Protein AF-A0A378CEF1-F1 (afdb_monomer)

Foldseek 3Di:
DCVVVCVVLVVCCVVPNPVVSVVVVVCVVVVVVVCVVPPPPPPPD

Radius of gyration: 14.77 Å; Cα contacts (8 Å, |Δi|>4): 7; chains: 1; bounding box: 23×19×43 Å

Structure (mmCIF, N/CA/C/O backbone):
data_AF-A0A378CEF1-F1
#
_entry.id   AF-A0A378CEF1-F1
#
loop_
_atom_site.group_PDB
_atom_site.id
_atom_site.type_symbol
_atom_site.label_atom_id
_atom_site.label_alt_id
_atom_site.label_comp_id
_atom_site.label_asym_id
_atom_site.label_entity_id
_atom_site.label_seq_id
_atom_site.pdbx_PDB_ins_code
_atom_site.Cartn_x
_atom_site.Cartn_y
_atom_site.Cartn_z
_atom_site.occupancy
_atom_site.B_iso_or_equiv
_atom_site.auth_seq_id
_atom_site.auth_comp_id
_atom_site.auth_asym_id
_atom_site.auth_atom_id
_atom_site.pdbx_PDB_model_num
ATOM 1 N N . MET A 1 1 ? 1.839 11.086 2.176 1.00 58.12 1 MET A N 1
ATOM 2 C CA . MET A 1 1 ? 3.251 10.755 1.885 1.00 58.12 1 MET A CA 1
ATOM 3 C C . MET A 1 1 ? 3.365 9.246 1.694 1.00 58.12 1 MET A C 1
ATOM 5 O O . MET A 1 1 ? 3.374 8.524 2.675 1.00 58.12 1 MET A O 1
ATOM 9 N N . GLY A 1 2 ? 3.365 8.763 0.449 1.00 82.62 2 GLY A N 1
ATOM 10 C CA . GLY A 1 2 ? 3.470 7.333 0.101 1.00 82.62 2 GLY A CA 1
ATOM 11 C C . GLY A 1 2 ? 4.840 6.940 -0.463 1.00 82.62 2 GLY A C 1
ATOM 12 O O . GLY A 1 2 ? 4.937 5.974 -1.210 1.00 82.62 2 GLY A O 1
ATOM 13 N N . GLY A 1 3 ? 5.886 7.720 -0.165 1.00 88.94 3 GLY A N 1
ATOM 14 C CA . GLY A 1 3 ? 7.173 7.669 -0.872 1.00 88.94 3 GLY A CA 1
ATOM 15 C C . GLY A 1 3 ? 7.888 6.319 -0.798 1.00 88.94 3 GLY A C 1
ATOM 16 O O . GLY A 1 3 ? 8.368 5.836 -1.816 1.00 88.94 3 GLY A O 1
ATOM 17 N N . LEU A 1 4 ? 7.892 5.666 0.370 1.00 91.94 4 LEU A N 1
ATOM 18 C CA . LEU A 1 4 ? 8.482 4.329 0.517 1.00 91.94 4 LEU A CA 1
ATOM 19 C C . LEU A 1 4 ? 7.728 3.271 -0.297 1.00 91.94 4 LEU A C 1
ATOM 21 O O . LEU A 1 4 ? 8.352 2.465 -0.980 1.00 91.94 4 LEU A O 1
ATOM 25 N N . GLY A 1 5 ? 6.393 3.307 -0.269 1.00 88.31 5 GLY A N 1
ATOM 26 C CA . GLY A 1 5 ? 5.566 2.394 -1.059 1.00 88.31 5 GLY A CA 1
ATOM 27 C C . GLY A 1 5 ? 5.799 2.577 -2.556 1.00 88.31 5 GLY A C 1
ATOM 28 O O . GLY A 1 5 ? 5.998 1.599 -3.263 1.00 88.31 5 GLY A O 1
ATOM 29 N N . ALA A 1 6 ? 5.862 3.823 -3.029 1.00 90.31 6 ALA A N 1
ATOM 30 C CA . ALA A 1 6 ? 6.142 4.129 -4.430 1.00 90.31 6 ALA A CA 1
ATOM 31 C C . ALA A 1 6 ? 7.547 3.678 -4.870 1.00 90.31 6 ALA A C 1
ATOM 33 O O . ALA A 1 6 ? 7.690 3.157 -5.971 1.00 90.31 6 ALA A O 1
ATOM 34 N N . ALA A 1 7 ? 8.566 3.820 -4.015 1.00 93.06 7 ALA A N 1
ATOM 35 C CA . ALA A 1 7 ? 9.924 3.361 -4.314 1.00 93.06 7 ALA A CA 1
ATOM 36 C C . ALA A 1 7 ? 10.005 1.828 -4.430 1.00 93.06 7 ALA A C 1
ATOM 38 O O . ALA A 1 7 ? 10.586 1.309 -5.381 1.00 93.06 7 ALA A O 1
ATOM 39 N N . VAL A 1 8 ? 9.376 1.102 -3.500 1.00 90.94 8 VAL A N 1
ATOM 40 C CA . VAL A 1 8 ? 9.344 -0.370 -3.519 1.00 90.94 8 VAL A CA 1
ATOM 41 C C . VAL A 1 8 ? 8.504 -0.893 -4.686 1.00 90.94 8 VAL A C 1
ATOM 43 O O . VAL A 1 8 ? 8.947 -1.788 -5.400 1.00 90.94 8 VAL A O 1
ATOM 46 N N . LEU A 1 9 ? 7.319 -0.320 -4.925 1.00 90.25 9 LEU A N 1
ATOM 47 C CA . LEU A 1 9 ? 6.461 -0.695 -6.055 1.00 90.25 9 LEU A CA 1
ATOM 48 C C . LEU A 1 9 ? 7.108 -0.354 -7.402 1.00 90.25 9 LEU A C 1
ATOM 50 O O . LEU A 1 9 ? 6.927 -1.104 -8.354 1.00 90.25 9 LEU A O 1
ATOM 54 N N . GLY A 1 10 ? 7.880 0.734 -7.482 1.00 91.25 10 GLY A N 1
ATOM 55 C CA . GLY A 1 10 ? 8.653 1.100 -8.670 1.00 91.25 10 GLY A CA 1
ATOM 56 C C . GLY A 1 10 ? 9.753 0.087 -8.989 1.00 91.25 10 GLY A C 1
ATOM 57 O O . GLY A 1 10 ? 9.870 -0.337 -10.134 1.00 91.25 10 GLY A O 1
ATOM 58 N N . LEU A 1 11 ? 10.493 -0.373 -7.974 1.00 90.38 11 LEU A N 1
ATOM 59 C CA . LEU A 1 11 ? 11.478 -1.447 -8.140 1.00 90.38 11 LEU A CA 1
ATOM 60 C C . LEU A 1 11 ? 10.805 -2.770 -8.547 1.00 90.38 11 LEU A C 1
ATOM 62 O O . LEU A 1 11 ? 11.283 -3.466 -9.438 1.00 90.38 11 LEU A O 1
ATOM 66 N N . LEU A 1 12 ? 9.663 -3.107 -7.935 1.00 88.56 12 LEU A N 1
ATOM 67 C CA . LEU A 1 12 ? 8.877 -4.276 -8.337 1.00 88.56 12 LEU A CA 1
ATOM 68 C C . LEU A 1 12 ? 8.394 -4.159 -9.789 1.00 88.56 12 LEU A C 1
ATOM 70 O O . LEU A 1 12 ? 8.486 -5.137 -10.525 1.00 88.56 12 LEU A O 1
ATOM 74 N N . ALA A 1 13 ? 7.906 -2.993 -10.216 1.00 91.38 13 ALA A N 1
ATOM 75 C CA . ALA A 1 13 ? 7.422 -2.769 -11.579 1.00 91.38 13 ALA A CA 1
ATOM 76 C C . ALA A 1 13 ? 8.514 -3.011 -12.627 1.00 91.38 13 ALA A C 1
ATOM 78 O O . ALA A 1 13 ? 8.225 -3.596 -13.669 1.00 91.38 13 ALA A O 1
ATOM 79 N N . ASP A 1 14 ? 9.749 -2.610 -12.325 1.00 89.25 14 ASP A N 1
ATOM 80 C CA . ASP A 1 14 ? 10.912 -2.817 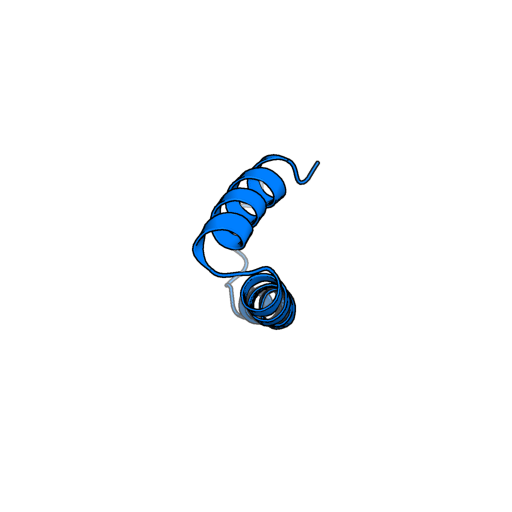-13.191 1.00 89.25 14 ASP A CA 1
ATOM 81 C C . ASP A 1 14 ? 11.246 -4.312 -13.351 1.00 89.25 14 ASP A C 1
ATOM 83 O O . ASP A 1 14 ? 11.446 -4.803 -14.459 1.00 89.25 14 ASP A O 1
ATOM 87 N N . HIS A 1 15 ? 11.188 -5.077 -12.255 1.00 87.12 15 HIS A N 1
ATOM 88 C CA . HIS A 1 15 ? 11.487 -6.513 -12.260 1.00 87.12 15 HIS A CA 1
ATOM 89 C C . HIS A 1 15 ? 10.337 -7.419 -12.733 1.00 87.12 15 HIS A C 1
ATOM 91 O O . HIS A 1 15 ? 10.591 -8.503 -13.256 1.00 87.12 15 HIS A O 1
ATOM 97 N N . THR A 1 16 ? 9.077 -7.037 -12.502 1.00 84.38 16 THR A N 1
ATOM 98 C CA . THR A 1 16 ? 7.901 -7.918 -12.683 1.00 84.38 16 THR A CA 1
ATOM 99 C C . THR A 1 16 ? 6.856 -7.404 -13.671 1.00 84.38 16 THR A C 1
ATOM 101 O O . THR A 1 16 ? 5.895 -8.113 -13.956 1.00 84.38 16 THR A O 1
ATOM 104 N N . SER A 1 17 ? 7.082 -6.246 -14.296 1.00 87.12 17 SER A N 1
ATOM 105 C CA . SER A 1 17 ? 6.132 -5.515 -15.149 1.00 87.12 17 SER A CA 1
ATOM 106 C C . SER A 1 17 ? 5.002 -4.817 -14.388 1.00 87.12 17 SER A C 1
ATOM 108 O O . SER A 1 17 ? 4.506 -5.272 -13.356 1.00 87.12 17 SER A O 1
ATOM 110 N N . ILE A 1 18 ? 4.540 -3.702 -14.956 1.00 88.88 18 ILE A N 1
ATOM 111 C CA . ILE A 1 18 ? 3.517 -2.842 -14.351 1.00 88.88 18 ILE A CA 1
ATOM 112 C C . ILE A 1 18 ? 2.142 -3.518 -14.212 1.00 88.88 18 ILE A C 1
ATOM 114 O O . ILE A 1 18 ? 1.379 -3.167 -13.315 1.00 88.88 18 ILE A O 1
ATOM 118 N N . ASP A 1 19 ? 1.844 -4.517 -15.049 1.00 91.75 19 ASP A N 1
ATOM 119 C CA . ASP A 1 19 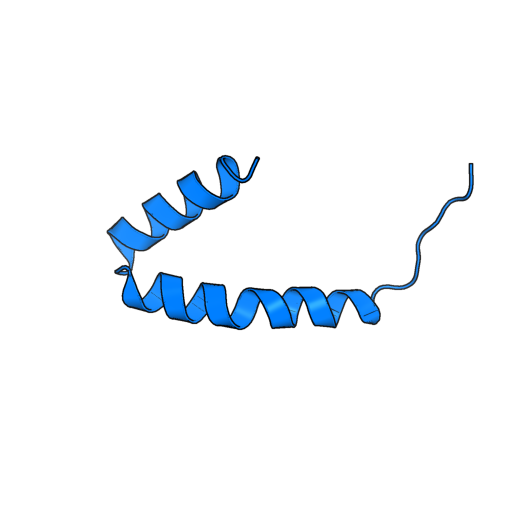? 0.601 -5.299 -14.989 1.00 91.75 19 ASP A CA 1
ATOM 120 C C . ASP A 1 19 ? 0.477 -6.076 -13.668 1.00 91.75 19 ASP A C 1
ATOM 122 O O . ASP A 1 19 ? -0.553 -6.008 -12.991 1.00 91.75 19 ASP A O 1
ATOM 126 N N . LEU A 1 20 ? 1.560 -6.736 -13.232 1.00 88.94 20 LEU A N 1
ATOM 127 C CA . LEU A 1 20 ? 1.570 -7.444 -11.952 1.00 88.94 20 LEU A CA 1
ATOM 128 C C . LEU A 1 20 ? 1.427 -6.485 -10.774 1.00 88.94 20 LEU A C 1
ATOM 130 O O . LEU A 1 20 ? 0.680 -6.779 -9.841 1.00 88.94 20 LEU A O 1
ATOM 134 N N . VAL A 1 21 ? 2.070 -5.320 -10.831 1.00 92.19 21 VAL A N 1
ATOM 135 C CA . VAL A 1 21 ? 1.938 -4.290 -9.792 1.00 92.19 21 VAL A CA 1
ATOM 136 C C . VAL A 1 21 ? 0.494 -3.805 -9.677 1.00 92.19 21 VAL A C 1
ATOM 138 O O . VAL A 1 21 ? -0.025 -3.694 -8.567 1.00 92.19 21 VAL A O 1
ATOM 141 N N . TYR A 1 22 ? -0.188 -3.591 -10.805 1.00 91.75 22 TYR A N 1
ATOM 142 C CA . TYR A 1 22 ? -1.604 -3.224 -10.815 1.00 91.75 22 TYR A CA 1
ATOM 143 C C . TYR A 1 22 ? -2.491 -4.315 -10.217 1.00 91.75 22 TYR A C 1
ATOM 145 O O . TYR A 1 22 ? -3.358 -4.017 -9.392 1.00 91.75 22 TYR A O 1
ATOM 153 N N . LYS A 1 23 ? -2.247 -5.583 -10.573 1.00 90.31 23 LY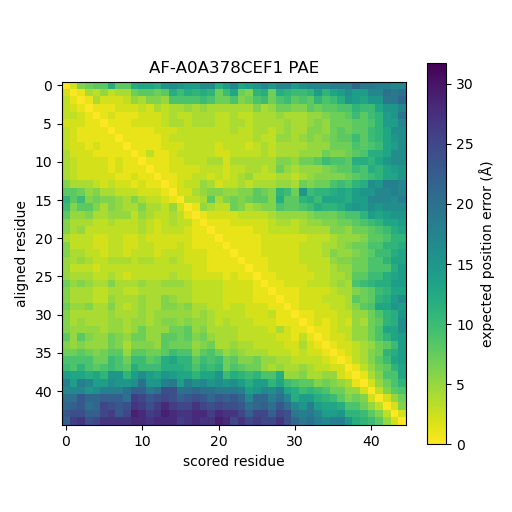S A N 1
ATOM 154 C CA . LYS A 1 23 ? -2.970 -6.717 -9.984 1.00 90.31 23 LYS A CA 1
ATOM 155 C C . LYS A 1 23 ? -2.757 -6.778 -8.475 1.00 90.31 23 LYS A C 1
ATOM 157 O O . LYS A 1 23 ? -3.732 -6.900 -7.748 1.00 90.31 23 LYS A O 1
ATOM 162 N N . ILE A 1 24 ? -1.526 -6.625 -7.986 1.00 89.25 24 ILE A N 1
ATOM 163 C CA . ILE A 1 24 ? -1.211 -6.635 -6.547 1.00 89.25 24 ILE A CA 1
ATOM 164 C C . ILE A 1 24 ? -1.881 -5.459 -5.820 1.00 89.25 24 ILE A C 1
ATOM 166 O O . ILE A 1 24 ? -2.513 -5.660 -4.782 1.00 89.25 24 ILE A O 1
ATOM 170 N N . CYS A 1 25 ? -1.807 -4.244 -6.373 1.00 90.25 25 CYS A N 1
ATOM 171 C CA . CYS A 1 25 ? -2.472 -3.066 -5.809 1.00 90.25 25 CYS A CA 1
ATOM 172 C C . CYS A 1 25 ? -3.996 -3.232 -5.732 1.00 90.25 25 CYS A C 1
ATOM 174 O O . CYS A 1 25 ? -4.604 -2.735 -4.787 1.00 90.25 25 CYS A O 1
ATOM 176 N N . ALA A 1 26 ? -4.613 -3.968 -6.660 1.00 92.00 26 ALA A N 1
ATOM 177 C CA . ALA A 1 26 ? -6.040 -4.280 -6.594 1.00 92.00 26 ALA A CA 1
ATOM 178 C C . ALA A 1 26 ? -6.409 -5.183 -5.396 1.00 92.00 26 ALA A C 1
ATOM 180 O 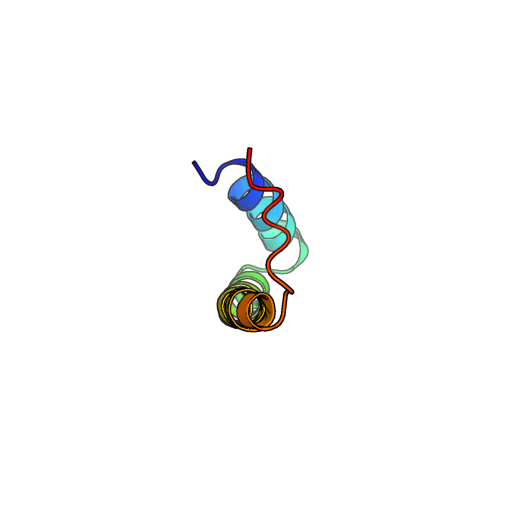O . ALA A 1 26 ? -7.545 -5.132 -4.927 1.00 92.00 26 ALA A O 1
ATOM 181 N N . PHE A 1 27 ? -5.458 -5.956 -4.854 1.00 89.69 27 PHE A N 1
ATOM 182 C CA . PHE A 1 27 ? -5.653 -6.781 -3.652 1.00 89.69 27 PHE A CA 1
ATOM 183 C C . PHE A 1 27 ? -5.287 -6.066 -2.340 1.00 89.69 27 PHE A C 1
ATOM 185 O O . PHE A 1 27 ? -5.692 -6.512 -1.269 1.00 89.69 27 PHE A O 1
ATOM 192 N N . LEU A 1 28 ? -4.576 -4.936 -2.379 1.00 91.75 28 LEU A N 1
ATOM 193 C CA . LEU A 1 28 ? -4.235 -4.161 -1.176 1.00 91.75 28 L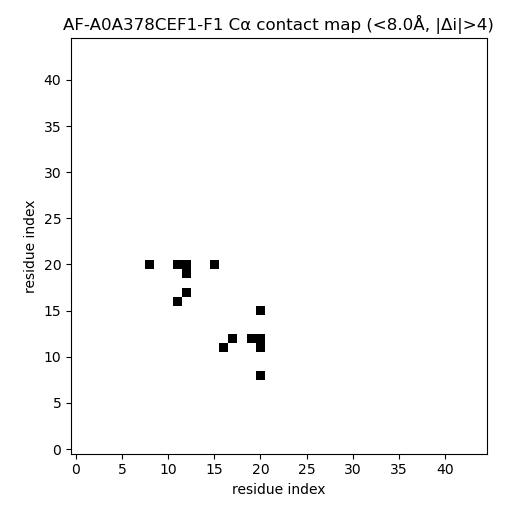EU A CA 1
ATOM 194 C C . LEU A 1 28 ? -5.458 -3.729 -0.330 1.00 91.75 28 LEU A C 1
ATOM 196 O O . LEU A 1 28 ? -5.385 -3.808 0.896 1.00 91.75 28 LEU A O 1
ATOM 200 N N . PRO A 1 29 ? -6.605 -3.334 -0.919 1.00 89.31 29 PR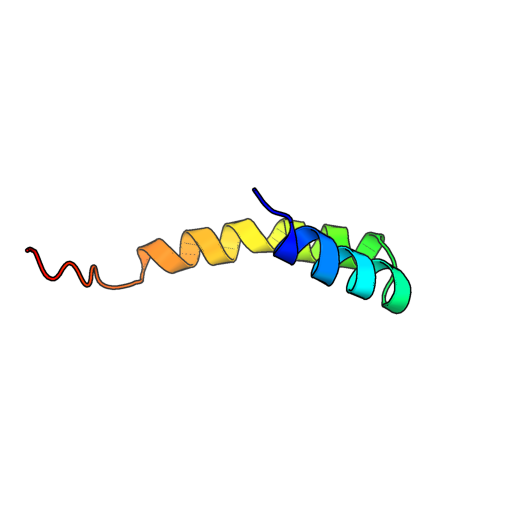O A N 1
ATOM 201 C CA . PRO A 1 29 ? -7.826 -3.045 -0.166 1.00 89.31 29 PRO A CA 1
ATOM 202 C C . PRO A 1 29 ? -8.348 -4.238 0.640 1.00 89.31 29 PRO A C 1
ATOM 204 O O . PRO A 1 29 ? -8.861 -4.046 1.740 1.00 89.31 29 PRO A O 1
ATOM 207 N N . LEU A 1 30 ? -8.181 -5.470 0.143 1.00 91.25 30 LEU A N 1
ATOM 208 C CA . LEU A 1 30 ? -8.553 -6.680 0.886 1.00 91.25 30 LEU A CA 1
ATOM 209 C C . LEU A 1 30 ? -7.703 -6.843 2.151 1.00 91.25 30 LEU A C 1
ATOM 211 O O . LEU A 1 30 ? -8.239 -7.213 3.193 1.00 91.25 30 LEU A O 1
ATOM 215 N N . LEU A 1 31 ? -6.410 -6.495 2.098 1.00 88.38 31 LEU A N 1
ATOM 216 C CA . LEU A 1 31 ? -5.562 -6.423 3.296 1.00 88.38 31 LEU A CA 1
ATOM 217 C C . LEU A 1 31 ? -6.063 -5.362 4.283 1.00 88.38 31 LEU A C 1
ATOM 219 O O . LEU A 1 31 ? -6.032 -5.586 5.488 1.00 88.38 31 LEU A O 1
ATOM 223 N N . GLY A 1 32 ? -6.584 -4.239 3.786 1.00 87.62 32 GLY A N 1
ATOM 224 C CA . GLY A 1 32 ? -7.276 -3.249 4.611 1.00 87.62 32 GLY A CA 1
ATOM 225 C C . GLY A 1 32 ? -8.520 -3.826 5.291 1.00 87.62 32 GLY A C 1
ATOM 226 O O . GLY A 1 32 ? -8.690 -3.662 6.495 1.00 87.62 32 GLY A O 1
ATOM 227 N N . PHE A 1 33 ? -9.352 -4.577 4.569 1.00 91.25 33 PHE A N 1
ATOM 228 C CA . PHE A 1 33 ? -10.518 -5.256 5.151 1.00 91.25 33 PHE A CA 1
ATOM 229 C C . PHE A 1 33 ? -10.142 -6.284 6.223 1.00 91.25 33 PHE A C 1
ATOM 231 O O . PHE A 1 33 ? -10.828 -6.383 7.238 1.00 91.25 33 PHE A O 1
ATOM 238 N N . LEU A 1 34 ? -9.030 -7.001 6.050 1.00 88.56 34 LEU A N 1
ATOM 239 C CA . LEU A 1 34 ? -8.503 -7.922 7.063 1.00 88.56 34 LEU A CA 1
ATOM 240 C C . LEU A 1 34 ? -8.202 -7.224 8.400 1.00 88.56 34 LEU A C 1
ATOM 242 O O . LEU A 1 34 ? -8.316 -7.857 9.447 1.00 88.56 34 LEU A O 1
ATOM 246 N N . THR A 1 35 ? -7.898 -5.920 8.404 1.00 87.62 35 THR A N 1
ATOM 247 C CA . THR A 1 35 ? -7.669 -5.174 9.656 1.00 87.62 35 THR A CA 1
ATOM 248 C C . THR A 1 35 ? -8.920 -5.012 10.525 1.00 87.62 35 THR A C 1
ATOM 250 O O . THR A 1 35 ? -8.779 -4.792 11.721 1.00 87.62 35 THR A O 1
ATOM 253 N N . ILE A 1 36 ? -10.132 -5.212 9.988 1.00 86.25 36 ILE A N 1
ATOM 254 C CA . ILE A 1 36 ? -11.377 -5.261 10.785 1.00 86.25 36 ILE A CA 1
ATOM 255 C C . ILE A 1 36 ? -11.354 -6.443 11.768 1.00 86.25 36 ILE A C 1
ATOM 257 O O . ILE A 1 36 ? -11.956 -6.384 12.836 1.00 86.25 36 ILE A O 1
ATOM 261 N N . PHE A 1 37 ? -10.638 -7.513 11.418 1.00 85.38 37 PHE A N 1
ATOM 262 C CA . PHE A 1 37 ? -10.443 -8.679 12.276 1.00 85.38 37 PHE A CA 1
ATOM 263 C C . PHE A 1 37 ? -9.329 -8.491 13.310 1.00 85.38 37 PHE A C 1
ATOM 265 O O . PHE A 1 37 ? -9.143 -9.358 14.165 1.00 85.38 37 PHE A O 1
ATOM 272 N N . LEU A 1 38 ? -8.570 -7.392 13.235 1.00 85.62 38 LEU A N 1
ATOM 273 C CA . LEU A 1 38 ? -7.499 -7.126 14.179 1.00 85.62 38 LEU A CA 1
ATOM 274 C C . LEU A 1 38 ? -8.124 -6.650 15.504 1.00 85.62 38 LEU A C 1
ATOM 276 O O . LEU A 1 38 ? -8.809 -5.625 15.511 1.00 85.62 38 LEU A O 1
ATOM 280 N N . PRO A 1 39 ? -7.929 -7.377 16.622 1.00 76.88 39 PRO A N 1
ATOM 281 C CA . PRO A 1 39 ? -8.452 -6.955 17.914 1.00 76.88 39 PRO A CA 1
ATOM 282 C C . PRO A 1 39 ? -7.862 -5.588 18.271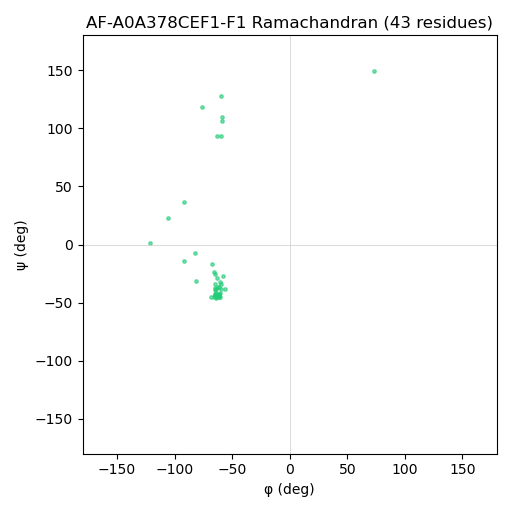 1.00 76.88 39 PRO A C 1
ATOM 284 O O . PRO A 1 39 ? -6.646 -5.404 18.218 1.00 76.88 39 PRO A O 1
ATOM 287 N N . ASP A 1 40 ? -8.733 -4.633 18.604 1.00 75.94 40 ASP A N 1
ATOM 288 C CA . AS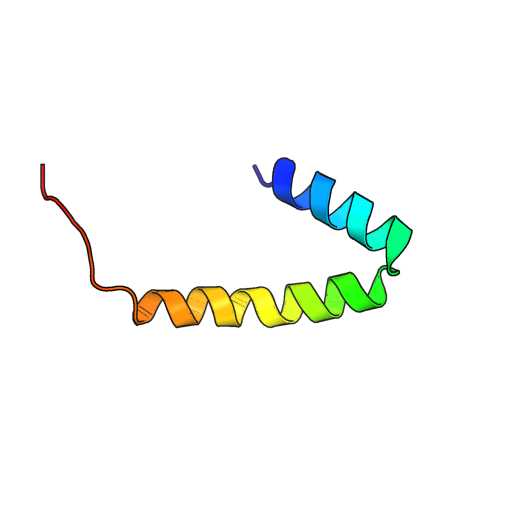P A 1 40 ? -8.356 -3.264 18.958 1.00 75.94 40 ASP A CA 1
ATOM 289 C C . ASP A 1 40 ? -7.410 -3.303 20.169 1.00 75.94 40 ASP A C 1
ATOM 291 O O . ASP A 1 40 ? -7.806 -3.606 21.294 1.00 75.94 40 ASP A O 1
ATOM 295 N N . ASN A 1 41 ? -6.128 -3.041 19.920 1.00 69.19 41 ASN A N 1
ATOM 296 C CA . ASN A 1 41 ? -5.079 -2.970 20.931 1.00 69.19 41 ASN A CA 1
ATOM 297 C C . ASN A 1 41 ? -4.909 -1.532 21.443 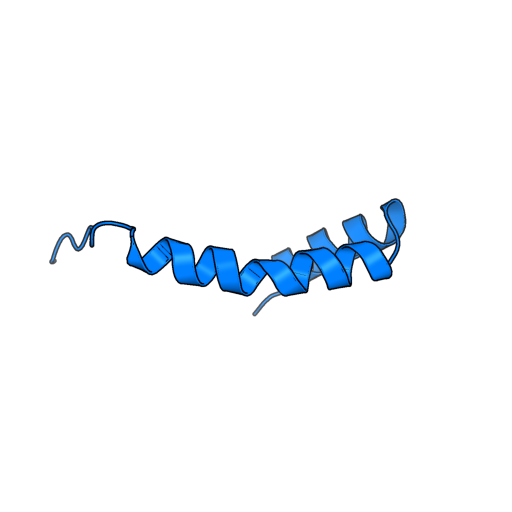1.00 69.19 41 ASN A C 1
ATOM 299 O O . ASN A 1 41 ? -3.792 -1.123 21.762 1.00 69.19 41 ASN A O 1
ATOM 303 N N . ARG A 1 42 ? -6.002 -0.753 21.576 1.00 67.88 42 ARG A N 1
ATOM 304 C CA . ARG A 1 42 ? -5.958 0.491 22.359 1.00 67.88 42 ARG A CA 1
ATOM 305 C C . ARG A 1 42 ? -5.566 0.174 23.793 1.00 67.88 42 ARG A C 1
ATOM 307 O O . ARG A 1 42 ? -6.404 -0.007 24.675 1.00 67.88 42 ARG A O 1
ATOM 314 N N . GLN A 1 43 ? -4.273 0.263 24.056 1.00 61.56 43 GLN A N 1
ATOM 315 C CA . GLN A 1 43 ? -3.808 0.827 25.300 1.00 61.56 43 GLN A CA 1
ATOM 316 C C . GLN A 1 43 ? -4.281 2.284 25.297 1.00 61.56 43 GLN A C 1
ATOM 318 O O . GLN A 1 43 ? -3.672 3.158 24.683 1.00 61.56 43 GLN A O 1
ATOM 323 N N . LYS A 1 44 ? -5.457 2.509 25.894 1.00 53.75 44 LYS A N 1
ATOM 324 C CA . LYS A 1 44 ? -5.922 3.846 26.257 1.00 53.75 44 LYS A CA 1
ATOM 325 C C . LYS A 1 44 ? -4.870 4.432 27.202 1.00 53.75 44 LYS A C 1
ATOM 327 O O . LYS A 1 44 ? -4.719 3.927 28.313 1.00 53.75 44 LYS A O 1
ATOM 332 N N . ALA A 1 45 ? -4.126 5.420 26.716 1.00 46.38 45 ALA A N 1
ATOM 333 C CA . ALA A 1 45 ? -3.420 6.383 27.552 1.00 46.38 45 ALA A CA 1
ATOM 334 C C . ALA A 1 45 ? -4.383 7.522 27.904 1.00 46.38 45 ALA A C 1
ATOM 336 O O . ALA A 1 45 ? -5.200 7.878 27.019 1.00 46.38 45 ALA A O 1
#

pLDDT: mean 84.74, std 10.87, range [46.38, 93.06]

Sequence (45 aa):
MGGLGAAVLGLLADHTSIDLVYKICAFLPLLGFLTIFLPDNRQKA

Organism: Klebsiella pneumoniae (NCBI:txid573)

Mean predicted aligned error: 7.16 Å

Solvent-accessible surface area (backbone atoms only — not comparable to full-atom values): 2831 Å² total; per-residue (Å²): 140,62,63,68,60,52,54,54,51,49,55,46,24,74,77,63,39,59,67,53,48,52,55,52,58,69,48,49,59,56,59,56,57,54,52,76,74,50,77,85,77,76,76,81,125

Secondary structure (DSSP, 8-state):
--HHHHHHHHHHHHHH-HHHHHHHHHHHHHHHHHGGGS-------